Protein AF-X1UDB8-F1 (afdb_monomer_lite)

Sequence (175 aa):
MKKSLIKSLALLFVSILLISGCSRKPENHPRIYVSDKTKTDFLSSANSVEWKKRLIEDKKANLDNYLALCAEDPEWLVSRLQMNWKTRHNRVFLIGGKFSHSGGEAPVPTVRYSGSRDWATDYLSPELEEVEPYFDDPRGMYLEHKTTGEKEWVHPSETGHIIEGINRKGNGTGS

Structure (mmCIF, N/CA/C/O backbone):
data_AF-X1UDB8-F1
#
_entry.id   AF-X1UDB8-F1
#
loop_
_atom_site.group_PDB
_atom_site.id
_atom_site.type_symbol
_atom_site.label_atom_id
_atom_site.label_alt_id
_atom_site.label_comp_id
_atom_site.label_asym_id
_atom_site.label_entity_id
_atom_site.label_seq_id
_atom_site.pdbx_PDB_ins_code
_atom_site.Cartn_x
_atom_site.Cartn_y
_atom_site.Cartn_z
_atom_site.occupancy
_atom_site.B_iso_or_equiv
_atom_site.auth_seq_id
_atom_site.auth_comp_id
_atom_site.auth_asym_id
_atom_site.auth_atom_id
_atom_site.pdbx_PDB_model_num
ATOM 1 N N . MET A 1 1 ? -25.992 -18.076 -77.365 1.00 53.12 1 MET A N 1
ATOM 2 C CA . MET A 1 1 ? -25.369 -18.715 -76.177 1.00 53.12 1 MET A CA 1
ATOM 3 C C . MET A 1 1 ? -24.226 -17.897 -75.555 1.00 53.12 1 MET A C 1
ATOM 5 O O . MET A 1 1 ? -24.261 -17.689 -74.352 1.00 53.12 1 MET A O 1
ATOM 9 N N . LYS A 1 2 ? -23.272 -17.335 -76.322 1.00 53.53 2 LYS A N 1
ATOM 10 C CA . LYS A 1 2 ? -22.117 -16.577 -75.772 1.00 53.53 2 LYS A CA 1
ATOM 11 C C . LYS A 1 2 ? -22.471 -15.316 -74.948 1.00 53.53 2 LYS A C 1
ATOM 13 O O . LYS A 1 2 ? -21.862 -15.075 -73.916 1.00 53.53 2 LYS A O 1
ATOM 18 N N . LYS A 1 3 ? -23.500 -14.547 -75.337 1.00 50.66 3 LYS A N 1
ATOM 19 C CA . LYS A 1 3 ? -23.917 -13.314 -74.624 1.00 50.66 3 LYS A CA 1
ATOM 20 C C . LYS A 1 3 ? -24.567 -13.567 -73.251 1.00 50.66 3 LYS A C 1
ATOM 22 O O . LYS A 1 3 ? -24.489 -12.706 -72.386 1.00 50.66 3 LYS A O 1
ATOM 27 N N . SER A 1 4 ? -25.186 -14.734 -73.046 1.00 53.44 4 SER A N 1
ATOM 28 C CA . SER A 1 4 ? -25.797 -15.116 -71.759 1.00 53.44 4 SER A CA 1
ATOM 29 C C . SER A 1 4 ? -24.741 -15.561 -70.747 1.00 53.44 4 SER A C 1
ATOM 31 O O . SER A 1 4 ? -24.844 -15.253 -69.565 1.00 53.44 4 SER A O 1
ATOM 33 N N . LEU A 1 5 ? -23.686 -16.223 -71.231 1.00 56.34 5 LEU A N 1
ATOM 34 C CA . LEU A 1 5 ? -22.574 -16.700 -70.411 1.00 56.34 5 LEU A CA 1
ATOM 35 C C . LEU A 1 5 ? -21.713 -15.538 -69.884 1.00 56.34 5 LEU A C 1
ATOM 37 O O . LEU A 1 5 ? -21.336 -15.532 -68.720 1.00 56.34 5 LEU A O 1
ATOM 41 N N . ILE A 1 6 ? -21.484 -14.509 -70.710 1.00 60.03 6 ILE A N 1
ATOM 42 C CA . ILE A 1 6 ? -20.730 -13.302 -70.323 1.00 60.03 6 ILE A CA 1
ATOM 43 C C . ILE A 1 6 ? -21.502 -12.472 -69.285 1.00 60.03 6 ILE A C 1
ATOM 45 O O . ILE A 1 6 ? -20.906 -11.973 -68.336 1.00 60.03 6 ILE A O 1
ATOM 49 N N . LYS A 1 7 ? -22.834 -12.373 -69.411 1.00 56.09 7 LYS A N 1
ATOM 50 C CA . LYS A 1 7 ? -23.682 -11.707 -68.407 1.00 56.09 7 LYS A CA 1
ATOM 51 C C . LYS A 1 7 ? -23.695 -12.463 -67.075 1.00 56.09 7 LYS A C 1
ATOM 53 O O . LYS A 1 7 ? -23.624 -11.827 -66.031 1.00 56.09 7 LYS A O 1
ATOM 58 N N . SER A 1 8 ? -23.722 -13.797 -67.111 1.00 56.75 8 SER A N 1
ATOM 59 C CA . SER A 1 8 ? -23.661 -14.634 -65.905 1.00 56.75 8 SER A CA 1
ATOM 60 C C . SER A 1 8 ? -22.293 -14.573 -65.216 1.00 56.75 8 SER A C 1
ATOM 62 O O . SER A 1 8 ? -22.230 -14.573 -63.991 1.00 56.75 8 SER A O 1
ATOM 64 N N . LEU A 1 9 ? -21.203 -14.473 -65.987 1.00 57.19 9 LEU A N 1
ATOM 65 C CA . LEU A 1 9 ? -19.843 -14.343 -65.460 1.00 57.19 9 LEU A CA 1
ATOM 66 C C . LEU A 1 9 ? -19.589 -12.950 -64.862 1.00 57.19 9 LEU A C 1
ATOM 68 O O . LEU A 1 9 ? -18.973 -12.844 -63.806 1.00 57.19 9 LEU A O 1
ATOM 72 N N . ALA A 1 10 ? -20.124 -11.894 -65.484 1.00 59.44 10 ALA A N 1
ATOM 73 C CA . ALA A 1 10 ? -20.072 -10.537 -64.944 1.00 59.44 10 ALA A CA 1
ATOM 74 C C . ALA A 1 10 ? -20.884 -10.399 -63.642 1.00 59.44 10 ALA A C 1
ATOM 76 O O . ALA A 1 10 ? -20.426 -9.744 -62.709 1.00 59.44 10 ALA A O 1
ATOM 77 N N . LEU A 1 11 ? -22.043 -11.065 -63.535 1.00 57.22 11 LEU A N 1
ATOM 78 C CA . LEU A 1 11 ? -22.839 -11.086 -62.301 1.00 57.22 11 LEU A CA 1
ATOM 79 C C . LEU A 1 11 ? -22.112 -11.810 -61.153 1.00 57.22 11 LEU A C 1
ATOM 81 O O . LEU A 1 11 ? -22.154 -11.352 -60.013 1.00 57.22 11 LEU A O 1
ATOM 85 N N . LEU A 1 12 ? -21.402 -12.903 -61.457 1.00 56.59 12 LEU A N 1
ATOM 86 C CA . LEU A 1 12 ? -20.592 -13.633 -60.476 1.00 56.59 12 LEU A CA 1
ATOM 87 C C . LEU A 1 12 ? -19.377 -12.818 -60.007 1.00 56.59 12 LEU A C 1
ATOM 89 O O . LEU A 1 12 ? -19.064 -12.816 -58.820 1.00 56.59 12 LEU A O 1
ATOM 93 N N . PHE A 1 13 ? -18.728 -12.078 -60.910 1.00 56.31 13 PHE A N 1
ATOM 94 C CA . PHE A 1 13 ? -17.588 -11.222 -60.565 1.00 56.31 13 PHE A CA 1
ATOM 95 C C . PHE A 1 13 ? -17.999 -10.037 -59.674 1.00 56.31 13 PHE A C 1
ATOM 97 O O . PHE A 1 13 ? -17.302 -9.713 -58.716 1.00 56.31 13 PHE A O 1
ATOM 104 N N . VAL A 1 14 ? -19.171 -9.440 -59.926 1.00 57.69 14 VAL A N 1
ATOM 105 C CA . VAL A 1 14 ? -19.739 -8.375 -59.078 1.00 57.69 14 VAL A CA 1
ATOM 106 C C . VAL A 1 14 ? -20.175 -8.923 -57.712 1.00 57.69 14 VAL A C 1
ATOM 108 O O . VAL A 1 14 ? -19.974 -8.261 -56.696 1.00 57.69 14 VAL A O 1
ATOM 111 N N . SER A 1 15 ? -20.688 -10.158 -57.657 1.00 54.34 15 SER A N 1
ATOM 112 C CA . SER A 1 15 ? -21.053 -10.816 -56.395 1.00 54.34 15 SER A CA 1
ATOM 113 C C . SER A 1 15 ? -19.844 -11.182 -55.524 1.00 54.34 15 SER A C 1
ATOM 115 O O . SER A 1 15 ? -19.966 -11.172 -54.303 1.00 54.34 15 SER A O 1
ATOM 117 N N . ILE A 1 16 ? -18.683 -11.488 -56.114 1.00 54.97 16 ILE A N 1
ATOM 118 C CA . ILE A 1 16 ? -17.442 -11.783 -55.371 1.00 54.97 16 ILE A CA 1
ATOM 119 C C . ILE A 1 16 ? -16.792 -10.491 -54.840 1.00 54.97 16 ILE A C 1
ATOM 121 O O . ILE A 1 16 ? -16.221 -10.490 -53.751 1.00 54.97 16 ILE A O 1
ATOM 125 N N . LEU A 1 17 ? -16.943 -9.366 -55.547 1.00 49.94 17 LEU A N 1
ATOM 126 C CA . LEU A 1 17 ? -16.448 -8.053 -55.109 1.00 49.94 17 LEU A CA 1
ATOM 127 C C . LEU A 1 17 ? -17.261 -7.427 -53.958 1.00 49.94 17 LEU A C 1
ATOM 129 O O . LEU A 1 17 ? -16.724 -6.597 -53.228 1.00 49.94 17 LEU A O 1
ATOM 133 N N . LEU A 1 18 ? -18.514 -7.846 -53.747 1.00 45.84 18 LEU A N 1
ATOM 134 C CA . LEU A 1 18 ? -19.379 -7.335 -52.672 1.00 45.84 18 LEU A CA 1
ATOM 135 C C . LEU A 1 18 ? -19.183 -8.034 -51.312 1.00 45.84 18 LEU A C 1
ATOM 137 O O . LEU A 1 18 ? -19.570 -7.478 -50.288 1.00 45.84 18 LEU A O 1
ATOM 141 N N . ILE A 1 19 ? -18.552 -9.214 -51.267 1.00 50.59 19 ILE A N 1
ATOM 142 C CA . ILE A 1 19 ? -18.376 -9.991 -50.020 1.00 50.59 19 ILE A CA 1
ATOM 143 C C . ILE A 1 19 ? -17.079 -9.609 -49.274 1.00 50.59 19 ILE A C 1
ATOM 145 O O . ILE A 1 19 ? -16.930 -9.890 -48.087 1.00 50.59 19 ILE A O 1
ATOM 149 N N . SER A 1 20 ? -16.172 -8.858 -49.908 1.00 50.16 20 SER A N 1
ATOM 150 C CA . SER A 1 20 ? -14.959 -8.321 -49.260 1.00 50.16 20 SER A CA 1
ATOM 151 C C . SER A 1 20 ? -15.215 -7.062 -48.409 1.00 50.16 20 SER A C 1
ATOM 153 O O . SER A 1 20 ? -14.282 -6.455 -47.876 1.00 50.16 20 SER A O 1
ATOM 155 N N . GLY A 1 21 ? -16.481 -6.664 -48.250 1.00 49.38 21 GLY A N 1
ATOM 156 C CA . GLY A 1 21 ? -16.923 -5.547 -47.421 1.00 49.38 21 GLY A CA 1
ATOM 157 C C . GLY A 1 21 ? -16.830 -5.834 -45.921 1.00 49.38 21 GLY A C 1
ATOM 158 O O . GLY A 1 21 ? -17.821 -6.140 -45.274 1.00 49.38 21 GLY A O 1
ATOM 159 N N . CYS A 1 22 ? -15.630 -5.653 -45.370 1.00 46.41 22 CYS A N 1
ATOM 160 C CA . CYS A 1 22 ? -15.386 -5.223 -43.991 1.00 46.41 22 CYS A CA 1
ATOM 161 C C . CYS A 1 22 ? -15.945 -6.114 -42.861 1.00 46.41 22 CYS A C 1
ATOM 163 O O . CYS A 1 22 ? -16.710 -5.667 -42.010 1.00 46.41 22 CYS A O 1
ATOM 165 N N . SER A 1 23 ? -15.420 -7.334 -42.727 1.00 45.59 23 SER A N 1
ATOM 166 C CA . SER A 1 23 ? -15.259 -7.905 -41.382 1.00 45.59 23 SER A CA 1
ATOM 167 C C . SER A 1 23 ? -14.084 -7.205 -40.688 1.00 45.59 23 SER A C 1
ATOM 169 O O . SER A 1 23 ? -12.973 -7.732 -40.647 1.00 45.59 23 SER A O 1
ATOM 171 N N . ARG A 1 24 ? -14.293 -5.994 -40.150 1.00 54.09 24 ARG A N 1
ATOM 172 C CA . ARG A 1 24 ? -13.395 -5.463 -39.111 1.00 54.09 24 ARG A CA 1
ATOM 173 C C . ARG A 1 24 ? -13.638 -6.301 -37.863 1.00 54.09 24 ARG A C 1
ATOM 175 O O . ARG A 1 24 ? -14.514 -5.991 -37.062 1.00 54.09 24 ARG A O 1
ATOM 182 N N . LYS A 1 25 ? -12.873 -7.384 -37.706 1.00 55.94 25 LYS A N 1
ATOM 183 C CA . LYS A 1 25 ? -12.669 -7.958 -36.373 1.00 55.94 25 LYS A CA 1
ATOM 184 C C 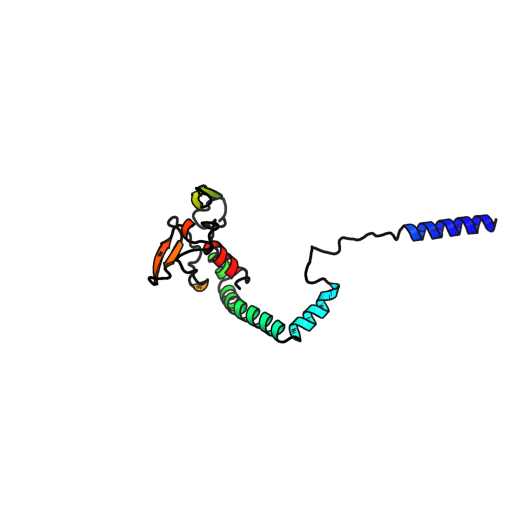. LYS A 1 25 ? -12.203 -6.800 -35.479 1.00 55.94 25 LYS A C 1
ATOM 186 O O . LYS A 1 25 ? -11.319 -6.066 -35.929 1.00 55.94 25 LYS A O 1
ATOM 191 N N . PRO A 1 26 ? -12.779 -6.578 -34.285 1.00 53.53 26 PRO A N 1
ATOM 192 C CA . PRO A 1 26 ? -12.195 -5.637 -33.343 1.00 53.53 26 PRO A CA 1
ATOM 193 C C . PRO A 1 26 ? -10.802 -6.171 -33.006 1.00 53.53 26 PRO A C 1
ATOM 195 O O . PRO A 1 26 ? -10.642 -7.161 -32.296 1.00 53.53 26 PRO A O 1
ATOM 198 N N . GLU A 1 27 ? -9.797 -5.589 -33.650 1.00 57.56 27 GLU A N 1
ATOM 199 C CA . GLU A 1 27 ? -8.397 -5.939 -33.483 1.00 57.56 27 GLU A CA 1
ATOM 200 C C . GLU A 1 27 ? -7.989 -5.379 -32.114 1.00 57.56 27 GLU A C 1
ATOM 202 O O . GLU A 1 27 ? -7.578 -4.230 -31.997 1.00 57.56 27 GLU A O 1
ATOM 207 N N . ASN A 1 28 ? -8.153 -6.213 -31.085 1.00 62.47 28 ASN A N 1
ATOM 208 C CA . ASN A 1 28 ? -7.617 -6.069 -29.733 1.00 62.47 28 ASN A CA 1
ATOM 209 C C . ASN A 1 28 ? -8.297 -5.085 -28.765 1.00 62.47 28 ASN A C 1
ATOM 211 O O . ASN A 1 28 ? -8.950 -4.112 -29.131 1.00 62.47 28 ASN A O 1
ATOM 215 N N . HIS A 1 29 ? -8.097 -5.391 -27.476 1.00 63.16 29 HIS A N 1
ATOM 216 C CA . HIS A 1 29 ? -8.389 -4.544 -26.317 1.00 63.16 29 HIS A CA 1
ATOM 217 C C . HIS A 1 29 ? -8.017 -3.077 -26.590 1.00 63.16 29 HIS A C 1
ATOM 219 O O . HIS A 1 29 ? -7.008 -2.840 -27.256 1.00 63.16 29 HIS A O 1
ATOM 225 N N . PRO A 1 30 ? -8.768 -2.090 -26.071 1.00 58.28 30 PRO A N 1
ATOM 226 C CA . PRO A 1 30 ? -8.469 -0.683 -26.307 1.00 58.28 30 PRO A CA 1
ATOM 227 C C . PRO A 1 30 ? -7.046 -0.352 -25.838 1.00 58.28 30 PRO A C 1
ATOM 229 O O . PRO A 1 30 ? -6.729 -0.434 -24.652 1.00 58.28 30 PRO A O 1
ATOM 232 N N . ARG A 1 31 ? -6.175 0.013 -26.784 1.00 70.62 31 ARG A N 1
ATOM 233 C CA . ARG A 1 31 ? -4.813 0.491 -26.525 1.00 70.62 31 ARG A CA 1
ATOM 234 C C . ARG A 1 31 ? -4.680 1.891 -27.107 1.00 70.62 31 ARG A C 1
ATOM 236 O O . ARG A 1 31 ? -4.771 2.065 -28.316 1.00 70.62 31 ARG A O 1
ATOM 243 N N . ILE A 1 32 ? -4.481 2.881 -26.240 1.00 75.25 32 ILE A N 1
ATOM 244 C CA . ILE A 1 32 ? -4.396 4.296 -26.639 1.00 75.25 32 ILE A CA 1
ATOM 245 C C . ILE A 1 32 ? -2.992 4.639 -27.162 1.00 75.25 32 ILE A C 1
ATOM 247 O O . ILE A 1 32 ? -2.856 5.449 -28.072 1.00 75.25 32 ILE A O 1
ATOM 251 N N . TYR A 1 33 ? -1.948 3.998 -26.622 1.00 78.38 33 TYR A N 1
ATOM 252 C CA . TYR A 1 33 ? -0.561 4.427 -26.843 1.00 78.38 33 TYR A CA 1
ATOM 253 C C . TYR A 1 33 ? 0.276 3.504 -27.744 1.00 78.38 33 TYR A C 1
ATOM 255 O O . TYR A 1 33 ? 1.126 3.994 -28.480 1.00 78.38 33 TYR A O 1
ATOM 263 N N . VAL A 1 34 ? 0.067 2.179 -27.712 1.00 80.75 34 VAL A N 1
ATOM 264 C CA . VAL A 1 34 ? 0.871 1.208 -28.487 1.00 80.75 34 VAL A CA 1
ATOM 265 C C . VAL A 1 34 ? -0.018 0.104 -29.058 1.00 80.75 34 VAL A C 1
ATOM 267 O O . VAL A 1 34 ? -0.809 -0.503 -28.340 1.00 80.75 34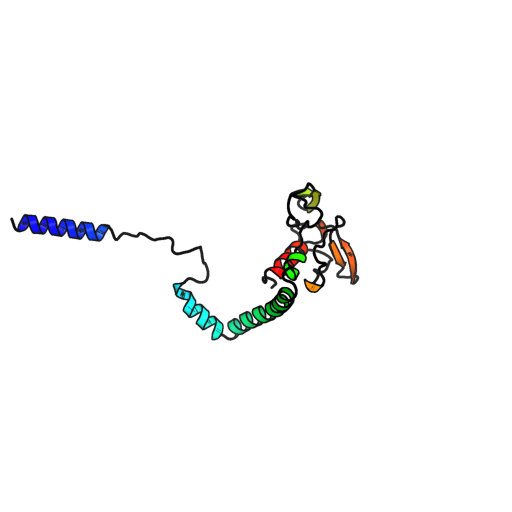 VAL A O 1
ATOM 270 N N . SER A 1 35 ? 0.145 -0.192 -30.347 1.00 82.06 35 SER A N 1
ATOM 271 C CA . SER A 1 35 ? -0.527 -1.292 -31.048 1.00 82.06 35 SER A CA 1
ATOM 272 C C . SER A 1 35 ? 0.470 -2.407 -31.367 1.00 82.06 35 SER A C 1
ATOM 274 O O . SER A 1 35 ? 1.679 -2.181 -31.338 1.00 82.06 35 SER A O 1
ATOM 276 N N . ASP A 1 36 ? -0.005 -3.600 -31.727 1.00 81.75 36 ASP A N 1
ATOM 277 C CA . ASP A 1 36 ? 0.896 -4.691 -32.137 1.00 81.75 36 ASP A CA 1
ATOM 278 C C . ASP A 1 36 ? 1.745 -4.304 -33.362 1.00 81.75 36 ASP A C 1
ATOM 280 O O . ASP A 1 36 ? 2.902 -4.703 -33.459 1.00 81.75 36 ASP A O 1
ATOM 284 N N . LYS A 1 37 ? 1.207 -3.441 -34.236 1.00 81.44 37 LYS A N 1
ATOM 285 C CA . LYS A 1 37 ? 1.890 -2.908 -35.425 1.00 81.44 37 LYS A CA 1
ATOM 286 C C . LYS A 1 37 ? 3.009 -1.922 -35.076 1.00 81.44 37 LYS A C 1
ATOM 288 O O . LYS A 1 37 ? 3.981 -1.841 -35.809 1.00 81.44 37 LYS A O 1
ATOM 293 N N . THR A 1 38 ? 2.884 -1.190 -33.966 1.00 84.38 38 THR A N 1
ATOM 294 C CA . THR A 1 38 ? 3.864 -0.175 -33.527 1.00 84.38 38 THR A CA 1
ATOM 295 C C . THR A 1 38 ? 4.781 -0.663 -32.402 1.00 84.38 38 THR A C 1
ATOM 297 O O . THR A 1 38 ? 5.658 0.073 -31.947 1.00 84.38 38 THR A O 1
ATOM 300 N N . LYS A 1 39 ? 4.610 -1.911 -31.943 1.00 84.88 39 LYS A N 1
ATOM 301 C CA . LYS A 1 39 ? 5.367 -2.501 -30.830 1.00 84.88 39 LYS A CA 1
ATOM 302 C C . LYS A 1 39 ? 6.871 -2.551 -31.104 1.00 84.88 39 LYS A C 1
ATOM 304 O O . LYS A 1 39 ? 7.654 -2.249 -30.208 1.00 84.88 39 LYS A O 1
ATOM 309 N N . THR A 1 40 ? 7.278 -2.937 -32.310 1.00 86.62 40 THR A N 1
ATOM 310 C CA . THR A 1 40 ? 8.696 -3.052 -32.692 1.00 86.62 40 THR A CA 1
ATOM 311 C C . THR A 1 40 ? 9.400 -1.703 -32.635 1.00 86.62 40 THR A C 1
ATOM 313 O O . THR A 1 40 ? 10.457 -1.582 -32.018 1.00 86.62 40 THR A O 1
ATOM 316 N N . ASP A 1 41 ? 8.770 -0.674 -33.196 1.00 86.69 41 ASP A N 1
ATOM 317 C CA . ASP A 1 41 ? 9.312 0.684 -33.236 1.00 86.69 41 ASP A CA 1
ATOM 318 C C . ASP A 1 41 ? 9.360 1.288 -31.831 1.00 86.69 41 ASP A C 1
ATOM 320 O O . ASP A 1 41 ? 10.342 1.929 -31.451 1.00 86.69 41 ASP A O 1
ATOM 324 N N . PHE A 1 42 ? 8.338 1.012 -31.014 1.00 87.81 42 PHE A N 1
ATOM 325 C CA . PHE A 1 42 ? 8.327 1.393 -29.607 1.00 87.81 42 PHE A CA 1
ATOM 326 C C . PHE A 1 42 ? 9.497 0.762 -28.842 1.00 87.81 42 PHE A C 1
ATOM 328 O O . PHE A 1 42 ? 10.238 1.496 -28.191 1.00 87.81 42 PHE A O 1
ATOM 335 N N . LEU A 1 43 ? 9.698 -0.558 -28.954 1.00 88.19 43 LEU A N 1
ATOM 336 C CA . LEU A 1 43 ? 10.798 -1.275 -28.295 1.00 88.19 43 LEU A CA 1
ATOM 337 C C . LEU A 1 43 ? 12.172 -0.788 -28.768 1.00 88.19 43 LEU A C 1
ATOM 339 O O . LEU A 1 43 ? 13.079 -0.637 -27.954 1.00 88.19 43 LEU A O 1
ATOM 343 N N . SER A 1 44 ? 12.319 -0.488 -30.060 1.00 88.75 44 SER A N 1
ATOM 344 C CA . SER A 1 44 ? 13.534 0.136 -30.589 1.00 88.75 44 SER A CA 1
ATOM 345 C C . SER A 1 44 ? 13.773 1.498 -29.932 1.00 88.75 44 SER A C 1
ATOM 347 O O . SER A 1 44 ? 14.847 1.746 -29.387 1.00 88.75 44 SER A O 1
ATOM 349 N N . SER A 1 45 ? 12.741 2.348 -29.879 1.00 88.38 45 SER A N 1
ATOM 350 C CA . SER A 1 45 ? 12.826 3.671 -29.249 1.00 88.38 45 SER A CA 1
ATOM 351 C C . SER A 1 45 ? 13.089 3.608 -27.742 1.00 88.38 45 SER A C 1
ATOM 353 O O . SER A 1 45 ? 13.746 4.488 -27.200 1.00 88.38 45 SER A O 1
ATOM 355 N N . ALA A 1 46 ? 12.582 2.580 -27.061 1.00 88.62 46 ALA A N 1
ATOM 356 C CA . ALA A 1 46 ? 12.772 2.378 -25.631 1.00 88.62 46 ALA A CA 1
ATOM 357 C C . ALA A 1 46 ? 14.243 2.114 -25.281 1.00 88.62 46 ALA A C 1
ATOM 359 O O . ALA A 1 46 ? 14.695 2.532 -24.221 1.00 88.62 46 ALA A O 1
ATOM 360 N N . ASN A 1 47 ? 14.985 1.469 -26.188 1.00 85.69 47 ASN A N 1
ATOM 361 C CA . ASN A 1 47 ? 16.400 1.150 -26.002 1.00 85.69 47 ASN A CA 1
ATOM 362 C C . ASN A 1 47 ? 17.348 2.206 -26.587 1.00 85.69 47 ASN A C 1
ATOM 364 O O . ASN A 1 47 ? 18.480 2.319 -26.125 1.00 85.69 47 ASN A O 1
ATOM 368 N N . SER A 1 48 ? 16.921 2.949 -27.613 1.00 88.88 48 SER A N 1
ATOM 369 C CA . SER A 1 48 ? 17.773 3.922 -28.312 1.00 88.88 48 SER A CA 1
ATOM 370 C C . SER A 1 48 ? 17.668 5.348 -27.775 1.00 88.88 48 SER A C 1
ATOM 372 O O . SER A 1 48 ? 18.598 6.132 -27.947 1.00 88.88 48 SER A O 1
ATOM 374 N N . VAL A 1 49 ? 16.552 5.706 -27.133 1.00 94.50 49 VAL A N 1
ATOM 375 C CA . VAL A 1 49 ? 16.344 7.047 -26.578 1.00 94.50 49 VAL A CA 1
ATOM 376 C C . VAL A 1 49 ? 16.747 7.064 -25.107 1.00 94.50 49 VAL A C 1
ATOM 378 O O . VAL A 1 49 ? 16.098 6.429 -24.278 1.00 94.50 49 VAL A O 1
ATOM 381 N N . GLU A 1 50 ? 17.769 7.855 -24.781 1.00 93.81 50 GLU A N 1
ATOM 382 C CA . GLU A 1 50 ? 18.417 7.868 -23.462 1.00 93.81 50 GLU A CA 1
ATOM 383 C C . GLU A 1 50 ? 17.438 8.041 -22.292 1.00 93.81 50 GLU A C 1
ATOM 385 O O . GLU A 1 50 ? 17.431 7.243 -21.360 1.00 93.81 50 GLU A O 1
ATOM 390 N N . TRP A 1 51 ? 16.534 9.027 -22.354 1.00 93.25 51 TRP A N 1
ATOM 391 C CA . TRP A 1 51 ? 15.581 9.260 -21.261 1.00 93.25 51 TRP A CA 1
ATOM 392 C C . TRP A 1 51 ? 14.588 8.102 -21.072 1.00 93.25 51 TRP A C 1
ATOM 394 O O . TRP A 1 51 ? 14.155 7.850 -19.950 1.00 93.25 51 TRP A O 1
ATOM 404 N N . LYS A 1 52 ? 14.228 7.384 -22.148 1.00 92.25 52 LYS A N 1
ATOM 405 C CA . LYS A 1 52 ? 13.331 6.218 -22.071 1.00 92.25 52 LYS A CA 1
ATOM 406 C C . LYS A 1 52 ? 14.051 5.030 -21.459 1.00 92.25 52 LYS A C 1
ATOM 408 O O . LYS A 1 52 ? 13.485 4.358 -20.602 1.00 92.25 52 LYS A O 1
ATOM 413 N N . LYS A 1 53 ? 15.290 4.799 -21.892 1.00 92.69 53 LYS A N 1
ATOM 414 C CA . LYS A 1 53 ? 16.147 3.747 -21.360 1.00 92.69 53 LYS A CA 1
ATOM 415 C C . LYS A 1 53 ? 16.367 3.950 -19.864 1.00 92.69 53 LYS A C 1
ATOM 417 O O . LYS A 1 53 ? 16.048 3.051 -19.095 1.00 92.69 53 LYS A O 1
ATOM 422 N N . ARG A 1 54 ? 16.760 5.164 -19.462 1.00 92.88 54 ARG A N 1
ATOM 423 C CA . ARG A 1 54 ? 16.915 5.539 -18.054 1.00 92.88 54 ARG A CA 1
ATOM 424 C C . ARG A 1 54 ? 15.636 5.318 -17.249 1.00 92.8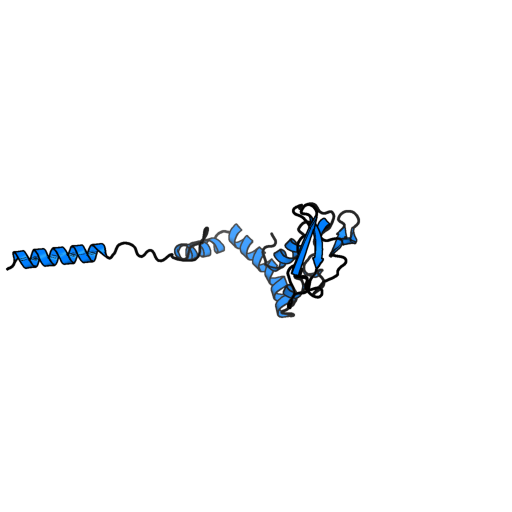8 54 ARG A C 1
ATOM 426 O O . ARG A 1 54 ? 15.681 4.667 -16.220 1.00 92.88 54 ARG A O 1
ATOM 433 N N . LEU A 1 55 ? 14.482 5.778 -17.744 1.00 91.12 55 LEU A N 1
ATOM 434 C CA . LEU A 1 55 ? 13.198 5.557 -17.069 1.00 91.12 55 LEU A CA 1
ATOM 435 C C . LEU A 1 55 ? 12.902 4.062 -16.850 1.00 91.12 55 LEU A C 1
ATOM 437 O O . LEU A 1 55 ? 12.399 3.678 -15.796 1.00 91.12 55 LEU A O 1
ATOM 441 N N . ILE A 1 56 ? 13.183 3.216 -17.845 1.00 90.62 56 ILE A N 1
ATOM 442 C CA . ILE A 1 56 ? 12.980 1.765 -17.747 1.00 90.62 56 ILE A CA 1
ATOM 443 C C . ILE A 1 56 ? 13.969 1.141 -16.760 1.00 90.62 56 ILE A C 1
ATOM 445 O O . ILE A 1 56 ? 13.572 0.279 -15.980 1.00 90.62 56 ILE A O 1
ATOM 449 N N . GLU A 1 57 ? 15.234 1.551 -16.796 1.00 91.75 57 GLU A N 1
ATOM 450 C CA . GLU A 1 57 ? 16.279 1.077 -15.885 1.00 91.75 57 GLU A CA 1
ATOM 451 C C . GLU A 1 57 ? 15.969 1.459 -14.436 1.00 91.75 57 GLU A C 1
ATOM 453 O O . GLU A 1 57 ? 15.965 0.577 -13.582 1.00 91.75 57 GLU A O 1
ATOM 458 N N . ASP A 1 58 ? 15.580 2.708 -14.177 1.00 90.62 58 ASP A N 1
ATOM 459 C CA . ASP A 1 58 ? 15.172 3.179 -12.849 1.00 90.62 58 ASP A CA 1
ATOM 460 C C . ASP A 1 58 ? 13.969 2.370 -12.324 1.00 90.62 58 ASP A C 1
ATOM 462 O O . ASP A 1 58 ? 13.940 1.942 -11.169 1.00 90.62 58 ASP A O 1
ATOM 466 N N . LYS A 1 59 ? 12.974 2.087 -13.181 1.00 89.19 59 LYS A N 1
ATOM 467 C CA . LYS A 1 59 ? 11.813 1.264 -12.797 1.00 89.19 59 LYS A CA 1
ATOM 468 C C . LYS A 1 59 ? 12.183 -0.193 -12.518 1.00 89.19 59 LYS A C 1
ATOM 470 O O . LYS A 1 59 ? 11.599 -0.780 -11.611 1.00 89.19 59 LYS A O 1
ATOM 475 N N . LYS A 1 60 ? 13.126 -0.770 -13.267 1.00 90.25 60 LYS A N 1
ATOM 476 C CA . LYS A 1 60 ? 13.636 -2.125 -13.006 1.00 90.25 60 LYS A CA 1
ATOM 477 C C . LYS A 1 60 ? 14.409 -2.178 -11.695 1.00 90.25 60 LYS A C 1
ATOM 479 O O . LYS A 1 60 ? 14.069 -2.998 -10.858 1.00 90.25 60 LYS A O 1
ATOM 484 N N . ALA A 1 61 ? 15.343 -1.254 -11.480 1.00 89.06 61 ALA A N 1
ATOM 485 C CA . ALA A 1 61 ? 16.140 -1.196 -10.258 1.00 89.06 61 ALA A CA 1
ATOM 486 C C . ALA A 1 61 ? 15.260 -1.065 -9.003 1.00 89.06 61 ALA A C 1
ATOM 488 O O . ALA A 1 61 ? 15.482 -1.754 -8.011 1.00 89.06 61 ALA A O 1
ATOM 489 N N . ASN A 1 62 ? 14.207 -0.244 -9.068 1.00 85.38 62 ASN A N 1
ATOM 490 C CA . ASN A 1 62 ? 13.241 -0.130 -7.974 1.00 85.38 62 ASN A CA 1
ATOM 491 C C . ASN A 1 62 ? 12.472 -1.438 -7.726 1.00 85.38 62 ASN A C 1
ATOM 493 O O . ASN A 1 62 ? 12.163 -1.760 -6.583 1.00 85.38 62 ASN A O 1
ATOM 497 N N . LEU A 1 63 ? 12.146 -2.184 -8.785 1.00 87.62 63 LEU A N 1
ATOM 498 C CA . LEU A 1 63 ? 11.435 -3.456 -8.678 1.00 87.62 63 LEU A CA 1
ATOM 499 C C . LEU A 1 63 ? 12.345 -4.588 -8.179 1.00 87.62 63 LEU A C 1
ATOM 501 O O . LEU A 1 63 ? 11.878 -5.440 -7.427 1.00 87.62 63 LEU A O 1
ATOM 505 N N . ASP A 1 64 ? 13.622 -4.589 -8.561 1.00 90.00 64 ASP A N 1
ATOM 506 C CA . ASP A 1 64 ? 14.585 -5.647 -8.234 1.00 90.00 64 ASP A CA 1
ATOM 507 C C . ASP A 1 64 ? 14.732 -5.848 -6.718 1.00 90.00 64 ASP A C 1
ATOM 509 O O . ASP A 1 64 ? 14.788 -6.988 -6.255 1.00 90.00 64 ASP A O 1
ATOM 513 N N . ASN A 1 65 ? 14.684 -4.763 -5.936 1.00 86.69 65 ASN A N 1
ATOM 514 C CA . ASN A 1 65 ? 14.685 -4.829 -4.470 1.00 86.69 65 ASN A CA 1
ATOM 515 C C . ASN A 1 65 ? 13.512 -5.671 -3.939 1.00 86.69 65 ASN A C 1
ATOM 517 O O . ASN A 1 65 ? 13.698 -6.575 -3.126 1.00 86.69 65 ASN A O 1
ATOM 521 N N . TYR A 1 66 ? 12.301 -5.417 -4.441 1.00 89.12 66 TYR A N 1
ATOM 522 C CA . TYR A 1 66 ? 11.105 -6.152 -4.026 1.00 89.12 66 TYR A CA 1
ATOM 523 C C . TYR A 1 66 ? 11.074 -7.579 -4.574 1.00 89.12 66 TYR A C 1
ATOM 525 O O . TYR A 1 66 ? 10.565 -8.473 -3.901 1.00 89.12 66 TYR A O 1
ATOM 533 N N . LEU A 1 67 ? 11.632 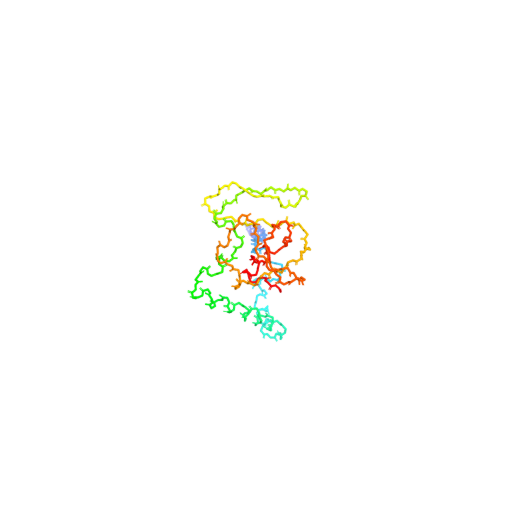-7.819 -5.765 1.00 91.81 67 LEU A N 1
ATOM 534 C CA . LEU A 1 67 ? 11.747 -9.166 -6.328 1.00 91.81 67 LEU A CA 1
ATOM 535 C C . LEU A 1 67 ? 12.675 -10.050 -5.497 1.00 91.81 67 LEU A C 1
ATOM 537 O O . LEU A 1 67 ? 12.354 -11.218 -5.303 1.00 91.81 67 LEU A O 1
ATOM 541 N N . ALA A 1 68 ? 13.782 -9.506 -4.985 1.00 93.31 68 ALA A N 1
ATOM 542 C CA . ALA A 1 68 ? 14.670 -10.236 -4.084 1.00 93.31 68 ALA A CA 1
ATOM 543 C C . ALA A 1 68 ? 13.943 -10.639 -2.790 1.00 93.31 68 ALA A C 1
ATOM 545 O O . ALA A 1 68 ? 13.956 -11.809 -2.418 1.00 93.31 68 ALA A O 1
ATOM 546 N N . LEU A 1 69 ? 13.214 -9.703 -2.174 1.00 92.94 69 LEU A N 1
ATOM 547 C CA . LEU A 1 69 ? 12.414 -9.969 -0.973 1.00 92.94 69 LEU A CA 1
ATOM 548 C C . LEU A 1 69 ? 11.315 -11.012 -1.230 1.00 92.94 69 LEU A C 1
ATOM 550 O O . LEU A 1 69 ? 11.123 -11.918 -0.426 1.00 92.94 69 LEU A O 1
ATOM 554 N N . CYS A 1 70 ? 10.636 -10.933 -2.378 1.00 93.75 70 CYS A N 1
ATOM 555 C CA . CYS A 1 70 ? 9.609 -11.907 -2.761 1.00 93.75 70 CYS A CA 1
ATOM 556 C C . CYS A 1 70 ? 10.182 -13.281 -3.145 1.00 93.75 7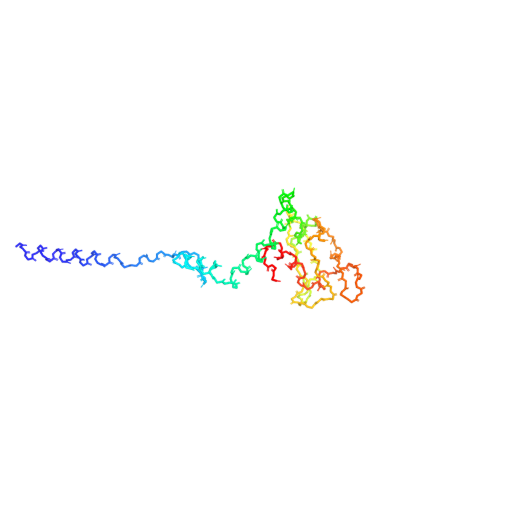0 CYS A C 1
ATOM 558 O O . CYS A 1 70 ? 9.466 -14.280 -3.101 1.00 93.75 70 CYS A O 1
ATOM 560 N N . ALA A 1 71 ? 11.448 -13.347 -3.567 1.00 95.19 71 ALA A N 1
ATOM 561 C CA . ALA A 1 71 ? 12.125 -14.610 -3.843 1.00 95.19 71 ALA A CA 1
ATOM 562 C C . ALA A 1 71 ? 12.456 -15.366 -2.548 1.00 95.19 71 ALA A C 1
ATOM 564 O O . ALA A 1 71 ? 12.422 -16.596 -2.540 1.00 95.19 71 ALA A O 1
ATOM 565 N N . GLU A 1 72 ? 12.752 -14.640 -1.468 1.00 95.69 72 GLU A N 1
ATOM 566 C CA . GLU A 1 72 ? 12.951 -15.205 -0.130 1.00 95.69 72 GLU A CA 1
ATOM 567 C C . GLU A 1 72 ? 11.617 -15.556 0.546 1.00 95.69 72 GLU A C 1
ATOM 569 O O . GLU A 1 72 ? 11.478 -16.641 1.110 1.00 95.69 72 GLU A O 1
ATOM 574 N N . ASP A 1 73 ? 10.626 -14.667 0.444 1.00 96.00 73 ASP A N 1
ATOM 575 C CA . ASP A 1 73 ? 9.278 -14.845 0.982 1.00 96.00 73 ASP A CA 1
ATOM 576 C C . ASP A 1 73 ? 8.216 -14.467 -0.071 1.00 96.00 73 ASP A C 1
ATOM 578 O O . ASP A 1 73 ? 7.928 -13.284 -0.271 1.00 96.00 73 ASP A O 1
ATOM 582 N N . PRO A 1 74 ? 7.571 -15.453 -0.727 1.00 95.62 74 PRO A N 1
ATOM 583 C CA . PRO A 1 74 ? 6.543 -15.197 -1.737 1.00 95.62 74 PRO A CA 1
ATOM 584 C C . PRO A 1 74 ? 5.341 -14.377 -1.242 1.00 95.62 74 PRO A C 1
ATOM 586 O O . PRO A 1 74 ? 4.634 -13.779 -2.056 1.00 95.62 74 PRO A O 1
ATOM 589 N N . GLU A 1 75 ? 5.088 -14.337 0.069 1.00 94.75 75 GLU A N 1
ATOM 590 C CA . GLU A 1 75 ? 3.993 -13.574 0.674 1.00 94.75 75 GLU A CA 1
ATOM 591 C C . GLU A 1 75 ? 4.423 -12.171 1.126 1.00 94.75 75 GLU A C 1
ATOM 593 O O . GLU A 1 75 ? 3.580 -11.385 1.574 1.00 94.75 75 GLU A O 1
ATOM 598 N N . TRP A 1 76 ? 5.701 -11.807 0.973 1.00 95.06 76 TRP A N 1
ATOM 599 C CA . TRP A 1 76 ? 6.265 -10.572 1.519 1.00 95.06 76 TRP A CA 1
ATOM 600 C C . TRP A 1 76 ? 5.478 -9.329 1.101 1.00 95.06 76 TRP A C 1
ATOM 602 O O . TRP A 1 76 ? 5.144 -8.484 1.934 1.00 95.06 76 TRP A O 1
ATOM 612 N N . LEU A 1 77 ? 5.131 -9.236 -0.185 1.00 93.56 77 LEU A N 1
ATOM 613 C CA . LEU A 1 77 ? 4.390 -8.105 -0.737 1.00 93.56 77 LEU A CA 1
ATOM 614 C C . LEU A 1 77 ? 2.899 -8.159 -0.388 1.00 93.56 77 LEU A C 1
ATOM 616 O O . LEU A 1 77 ? 2.300 -7.143 -0.038 1.00 93.56 77 LEU A O 1
ATOM 620 N N . VAL A 1 78 ? 2.301 -9.351 -0.478 1.00 93.56 78 VAL A N 1
ATOM 621 C CA . VAL A 1 78 ? 0.864 -9.556 -0.243 1.00 93.56 78 VAL A CA 1
ATOM 622 C C . VAL A 1 78 ? 0.517 -9.267 1.209 1.00 93.56 78 VAL A C 1
ATOM 624 O O . VAL A 1 78 ? -0.462 -8.573 1.465 1.00 93.56 78 VAL A O 1
ATOM 627 N N . SER A 1 79 ? 1.340 -9.728 2.148 1.00 94.75 79 SER A N 1
ATOM 628 C CA . SER A 1 79 ? 1.135 -9.526 3.581 1.00 94.75 79 SER A CA 1
ATOM 629 C C . SER A 1 79 ? 1.110 -8.047 3.982 1.00 94.75 79 SER A C 1
ATOM 631 O O . SER A 1 79 ? 0.473 -7.691 4.966 1.00 94.75 79 SER A O 1
ATOM 633 N N . ARG A 1 80 ? 1.724 -7.154 3.201 1.00 94.56 80 ARG A N 1
ATOM 634 C CA . ARG A 1 80 ? 1.786 -5.707 3.480 1.00 94.56 80 ARG A CA 1
ATOM 635 C C . ARG A 1 80 ? 0.645 -4.901 2.864 1.00 94.56 80 ARG A C 1
ATOM 637 O O . ARG A 1 80 ? 0.556 -3.686 3.071 1.00 94.56 80 ARG A O 1
ATOM 644 N N . LEU A 1 81 ? -0.255 -5.552 2.126 1.00 94.19 81 LEU A N 1
ATOM 645 C CA . LEU A 1 81 ? -1.460 -4.892 1.638 1.00 94.19 81 LEU A CA 1
ATOM 646 C C . LEU A 1 81 ? -2.345 -4.460 2.813 1.00 94.19 81 LEU A C 1
ATOM 648 O O . LEU A 1 81 ? -2.543 -5.175 3.794 1.00 94.19 81 LEU A O 1
ATOM 652 N N . GLN A 1 82 ? -2.924 -3.275 2.683 1.00 93.19 82 GLN A N 1
ATOM 653 C CA . GLN A 1 82 ? -3.862 -2.693 3.629 1.00 93.19 82 GLN A CA 1
ATOM 654 C C . GLN A 1 82 ? -5.244 -3.323 3.432 1.00 93.19 82 GLN A C 1
ATOM 656 O O . GLN A 1 82 ? -6.103 -2.810 2.704 1.00 93.19 82 GLN A O 1
ATOM 661 N N . MET A 1 83 ? -5.427 -4.474 4.075 1.00 94.06 83 MET A N 1
ATOM 662 C CA . MET A 1 83 ? -6.633 -5.298 4.042 1.00 94.06 83 MET A CA 1
ATOM 663 C C . MET A 1 83 ? -7.202 -5.479 5.453 1.00 94.06 83 MET A C 1
ATOM 665 O O . MET A 1 83 ? -6.496 -5.402 6.454 1.00 94.06 83 MET A O 1
ATOM 669 N N . ASN A 1 84 ? -8.485 -5.790 5.550 1.00 93.62 84 ASN A N 1
ATOM 670 C CA . ASN A 1 84 ? -9.127 -6.301 6.756 1.00 93.62 84 ASN A CA 1
ATOM 671 C C . ASN A 1 84 ? -8.762 -7.787 6.940 1.00 93.62 84 ASN A C 1
ATOM 673 O O . ASN A 1 84 ? -9.597 -8.668 6.723 1.00 93.62 84 ASN A O 1
ATOM 677 N N . TRP A 1 85 ? -7.493 -8.071 7.251 1.00 94.88 85 TRP A N 1
ATOM 678 C CA . TRP A 1 85 ? -6.946 -9.427 7.376 1.00 94.88 85 TRP A CA 1
ATOM 679 C C . TRP A 1 85 ? -7.638 -10.272 8.449 1.00 94.88 85 TRP A C 1
ATOM 681 O O . TRP A 1 85 ? -8.039 -11.404 8.185 1.00 94.88 85 TRP A O 1
ATOM 691 N N . LYS A 1 86 ? -7.789 -9.716 9.652 1.00 92.50 86 LYS A N 1
ATOM 692 C CA . LYS A 1 86 ? -8.365 -10.365 10.836 1.00 92.50 86 LYS A CA 1
ATOM 693 C C . LYS A 1 86 ? -9.853 -10.045 10.962 1.00 92.50 86 LYS A C 1
ATOM 695 O O . LYS A 1 86 ? -10.670 -10.940 11.167 1.00 92.50 86 LYS A O 1
ATOM 700 N N . THR A 1 87 ? -10.202 -8.773 10.799 1.00 91.44 87 THR A N 1
ATOM 701 C CA . THR A 1 87 ? -11.552 -8.227 10.973 1.00 91.44 87 THR A CA 1
ATOM 702 C C . THR A 1 87 ? -12.507 -8.645 9.857 1.00 91.44 87 THR A C 1
ATOM 704 O O . THR A 1 87 ? -13.698 -8.810 10.104 1.00 91.44 87 THR A O 1
ATOM 707 N N . ARG A 1 88 ? -12.002 -8.844 8.628 1.00 93.62 88 ARG A N 1
ATOM 708 C CA . ARG A 1 88 ? -12.775 -9.266 7.441 1.00 93.62 88 ARG A CA 1
ATOM 709 C C . ARG A 1 88 ? -14.039 -8.430 7.199 1.00 93.62 88 ARG A C 1
ATOM 711 O O . ARG A 1 88 ? -15.040 -8.936 6.695 1.00 93.62 88 ARG A O 1
ATOM 718 N N . HIS A 1 89 ? -14.008 -7.142 7.536 1.00 93.81 89 HIS A N 1
ATOM 719 C CA . HIS A 1 89 ? -15.159 -6.258 7.376 1.00 93.81 89 HIS A CA 1
ATOM 720 C C . HIS A 1 89 ? -15.592 -6.140 5.909 1.00 93.81 89 HIS A C 1
ATOM 722 O O . HIS A 1 89 ? -14.788 -5.843 5.031 1.00 93.81 89 HIS A O 1
ATOM 728 N N . ASN A 1 90 ? -16.879 -6.321 5.624 1.00 94.12 90 ASN A N 1
ATOM 729 C CA . ASN A 1 90 ? -17.430 -6.221 4.265 1.00 94.12 90 ASN A CA 1
ATOM 730 C C . ASN A 1 90 ? -18.371 -5.029 4.066 1.00 94.12 90 ASN A C 1
ATOM 732 O O . ASN A 1 90 ? -18.854 -4.807 2.957 1.00 94.12 90 ASN A O 1
ATOM 736 N N . ARG A 1 91 ? -18.649 -4.267 5.127 1.00 93.69 91 ARG A N 1
ATOM 737 C CA . ARG A 1 91 ? -19.493 -3.071 5.083 1.00 93.69 91 ARG A CA 1
ATOM 738 C C . ARG A 1 91 ? -18.726 -1.874 5.613 1.00 93.69 91 ARG A C 1
ATOM 740 O O . ARG A 1 91 ? -18.049 -1.968 6.636 1.00 93.69 91 ARG A O 1
ATOM 747 N N . VAL A 1 92 ? -18.874 -0.748 4.926 1.00 91.12 92 VAL A N 1
ATOM 748 C CA . VAL A 1 92 ? -18.228 0.525 5.251 1.00 91.12 92 VAL A CA 1
ATOM 749 C C . VAL A 1 92 ? -19.309 1.576 5.451 1.00 91.12 92 VAL A C 1
ATOM 751 O O . VAL A 1 92 ? -20.226 1.683 4.638 1.00 91.12 92 VAL A O 1
ATOM 754 N N . PHE A 1 93 ? -19.191 2.354 6.523 1.00 92.00 93 PHE A N 1
ATOM 755 C CA . PHE A 1 93 ? -20.134 3.404 6.885 1.00 92.00 93 PHE A CA 1
ATOM 756 C C . PHE A 1 93 ? -19.437 4.762 6.844 1.00 92.00 93 PHE A C 1
ATOM 758 O O . PHE A 1 93 ? -18.344 4.930 7.394 1.00 92.00 93 PHE A O 1
ATOM 765 N N . LEU A 1 94 ? -20.079 5.734 6.194 1.00 91.19 94 LEU A N 1
ATOM 766 C CA . LEU A 1 94 ? -19.550 7.083 6.007 1.00 91.19 94 LEU A CA 1
ATOM 767 C C . LEU A 1 94 ? -20.454 8.115 6.686 1.00 91.19 94 LEU A C 1
ATOM 769 O O . LEU A 1 94 ? -21.677 8.013 6.609 1.00 91.19 94 LEU A O 1
ATOM 773 N N . ILE A 1 95 ? -19.855 9.145 7.282 1.00 89.00 95 ILE A N 1
ATOM 774 C CA . ILE A 1 95 ? -20.547 10.333 7.797 1.00 89.00 95 ILE A CA 1
ATOM 775 C C . ILE A 1 95 ? -19.987 11.544 7.053 1.00 89.00 95 ILE A C 1
ATOM 777 O O . ILE A 1 95 ? -18.786 11.798 7.085 1.00 89.00 95 ILE A O 1
ATOM 781 N N . GLY A 1 96 ? -20.840 12.272 6.326 1.00 86.00 96 GLY A N 1
ATOM 782 C CA . GLY A 1 96 ? -20.409 13.447 5.553 1.00 86.00 96 GLY A CA 1
ATOM 783 C C . GLY A 1 96 ? -19.334 13.147 4.497 1.00 86.00 96 GLY A C 1
ATOM 784 O O . GLY A 1 96 ? -18.497 13.996 4.217 1.00 86.00 96 GLY A O 1
ATOM 785 N N . GLY A 1 97 ? -19.310 11.924 3.952 1.00 83.00 97 GLY A N 1
ATOM 786 C CA . GLY A 1 97 ? -18.300 11.474 2.982 1.00 83.00 97 GLY A CA 1
ATOM 787 C C . GLY A 1 97 ? -16.960 11.038 3.586 1.00 83.00 97 GLY A C 1
ATOM 788 O O . GLY A 1 97 ? -16.085 10.606 2.839 1.00 83.00 97 GLY A O 1
ATOM 789 N N . LYS A 1 98 ? -16.809 11.105 4.914 1.00 84.75 98 LYS A N 1
ATOM 790 C CA . LYS A 1 98 ? -15.644 10.604 5.651 1.00 84.75 98 LYS A CA 1
ATOM 791 C C . LYS A 1 98 ? -15.943 9.237 6.256 1.00 84.75 98 LYS A C 1
ATOM 793 O O . LYS A 1 98 ? -17.068 8.970 6.676 1.00 84.75 98 LYS A O 1
ATOM 798 N N . PHE A 1 99 ? -14.934 8.379 6.306 1.00 88.12 99 PHE A N 1
ATOM 799 C CA . PHE A 1 99 ? -14.980 7.088 6.974 1.00 88.12 99 PHE A CA 1
ATOM 800 C C . PHE A 1 99 ? -15.371 7.268 8.440 1.00 88.12 99 PHE A C 1
ATOM 802 O O . PHE A 1 99 ? -14.756 8.053 9.156 1.00 88.12 99 PHE A O 1
ATOM 809 N N . SER A 1 100 ? -16.396 6.539 8.878 1.00 89.62 100 SER A N 1
ATOM 810 C CA . SER A 1 100 ? -16.802 6.491 10.282 1.00 89.62 100 SER A CA 1
ATOM 811 C C . SER A 1 100 ? -16.372 5.180 10.918 1.00 89.62 100 SER A C 1
ATOM 813 O O . SER A 1 100 ? -15.672 5.192 11.919 1.00 89.62 100 SER A O 1
ATOM 815 N N . HIS A 1 101 ? -16.802 4.057 10.349 1.00 90.94 101 HIS A N 1
ATOM 816 C CA . HIS A 1 101 ? -16.448 2.727 10.827 1.00 90.94 101 HIS A CA 1
ATOM 817 C C . HIS A 1 101 ? -16.712 1.686 9.737 1.00 90.94 101 HIS A C 1
ATOM 819 O O . HIS A 1 101 ? -17.335 1.958 8.705 1.00 90.94 101 HIS A O 1
ATOM 825 N N . SER A 1 102 ? -16.244 0.466 9.975 1.00 90.94 102 SER A N 1
ATOM 826 C CA . SER A 1 102 ? -16.540 -0.701 9.148 1.00 90.94 102 SER A CA 1
ATOM 827 C C . SER A 1 102 ? -16.982 -1.866 10.028 1.00 90.94 102 SER A C 1
ATOM 829 O O . SER A 1 102 ? -16.778 -1.845 11.240 1.00 90.94 102 SER A O 1
ATOM 831 N N . GLY A 1 103 ? -17.658 -2.844 9.433 1.00 91.81 103 GLY A N 1
ATOM 832 C CA . GLY A 1 103 ? -18.160 -4.000 10.164 1.00 91.81 103 GLY A CA 1
ATOM 833 C C . GLY A 1 103 ? -18.684 -5.103 9.253 1.00 91.81 103 GLY A C 1
ATOM 834 O O . GLY A 1 103 ? -18.522 -5.066 8.030 1.00 91.81 103 GLY A O 1
ATOM 835 N N . GLY A 1 104 ? -19.370 -6.071 9.864 1.00 92.44 104 GLY A N 1
ATOM 836 C CA . GLY A 1 104 ? -19.709 -7.336 9.207 1.00 92.44 104 GLY A CA 1
ATOM 837 C C . GLY A 1 104 ? -18.494 -8.254 9.092 1.00 92.44 104 GLY A C 1
ATOM 838 O O . GLY A 1 104 ? -17.414 -7.909 9.549 1.00 92.44 104 GLY A O 1
ATOM 839 N N . GLU A 1 105 ? -18.681 -9.423 8.495 1.00 95.06 105 GLU A N 1
ATOM 840 C CA . GLU A 1 105 ? -17.635 -10.438 8.393 1.00 95.06 105 GLU A CA 1
ATOM 841 C C . GLU A 1 105 ? -17.763 -11.155 7.049 1.00 95.06 105 GLU A C 1
ATOM 843 O O . GLU A 1 105 ? -18.835 -11.644 6.684 1.00 95.06 105 GLU A O 1
ATOM 848 N N . ALA A 1 106 ? -16.677 -11.165 6.284 1.00 94.75 106 ALA A N 1
ATOM 849 C CA . ALA A 1 106 ? -16.570 -11.843 5.004 1.00 94.75 106 ALA A CA 1
ATOM 850 C C . ALA A 1 106 ? -15.832 -13.186 5.162 1.00 94.75 106 ALA A C 1
ATOM 852 O O . ALA A 1 106 ? -15.055 -13.369 6.103 1.00 94.75 106 ALA A O 1
ATOM 853 N N . PRO A 1 107 ? -16.002 -14.130 4.219 1.00 95.56 107 PRO A N 1
ATOM 854 C CA . PRO A 1 107 ? -15.270 -15.395 4.257 1.00 95.56 107 PRO A CA 1
ATOM 855 C C . PRO A 1 107 ? -13.758 -15.223 4.036 1.00 95.56 107 PRO A C 1
ATOM 857 O O . PRO A 1 107 ? -12.988 -16.073 4.467 1.00 95.56 107 PRO A O 1
ATOM 860 N N . VAL A 1 108 ? -13.330 -14.128 3.397 1.00 94.56 108 VAL A N 1
ATOM 861 C CA . VAL A 1 108 ? -11.929 -13.831 3.059 1.00 94.56 108 VAL A CA 1
ATOM 862 C C . VAL A 1 108 ? -11.572 -12.382 3.414 1.00 94.56 108 VAL A C 1
ATOM 864 O O . VAL A 1 108 ? -12.482 -11.555 3.515 1.00 94.56 108 VAL A O 1
ATOM 867 N N . PRO A 1 109 ? -10.281 -12.041 3.585 1.00 94.62 109 PRO A N 1
ATOM 868 C CA . PRO A 1 109 ? -9.844 -10.658 3.756 1.00 94.62 109 PRO A CA 1
ATOM 869 C C . PRO A 1 109 ? -10.368 -9.734 2.654 1.00 94.62 109 PRO A C 1
ATOM 871 O O . PRO A 1 109 ? -10.400 -10.090 1.476 1.00 94.62 109 PRO A O 1
ATOM 874 N N . THR A 1 110 ? -10.758 -8.524 3.041 1.00 93.44 110 THR A N 1
ATOM 875 C CA . THR A 1 110 ? -11.287 -7.493 2.137 1.00 93.44 110 THR A CA 1
ATOM 876 C C . THR A 1 110 ? -10.372 -6.272 2.126 1.00 93.44 110 THR A C 1
ATOM 878 O O . THR A 1 110 ? -9.616 -6.052 3.067 1.00 93.44 110 THR A O 1
ATOM 881 N N . VAL A 1 111 ? -10.425 -5.456 1.074 1.00 90.44 111 VAL A N 1
ATOM 882 C CA . VAL A 1 111 ? -9.627 -4.220 0.996 1.00 90.44 111 VAL A CA 1
ATOM 883 C C . VAL A 1 111 ? -10.134 -3.197 2.016 1.00 90.44 111 VAL A C 1
ATOM 885 O O . VAL A 1 111 ? -11.346 -3.036 2.186 1.00 90.44 111 VAL A O 1
ATOM 888 N N . ARG A 1 112 ? -9.219 -2.473 2.676 1.00 89.69 112 ARG A N 1
ATOM 889 C CA . ARG A 1 112 ? -9.594 -1.353 3.548 1.00 89.69 112 ARG A CA 1
ATOM 890 C C . ARG A 1 112 ? -10.071 -0.146 2.757 1.00 89.69 112 ARG A C 1
ATOM 892 O O . ARG A 1 112 ? -9.477 0.230 1.751 1.00 89.69 112 ARG A O 1
ATOM 899 N N . TYR A 1 113 ? -11.110 0.502 3.269 1.00 85.62 113 TYR A N 1
ATOM 900 C CA . TYR A 1 113 ? -11.569 1.781 2.745 1.00 85.62 113 TYR A CA 1
ATOM 901 C C . TYR A 1 113 ? -10.691 2.921 3.266 1.00 85.62 113 TYR A C 1
ATOM 903 O O . TYR A 1 113 ? -10.348 2.959 4.448 1.00 85.62 113 TYR A O 1
ATOM 911 N N . SER A 1 114 ? -10.338 3.848 2.382 1.00 75.62 114 SER A N 1
ATOM 912 C CA . SER A 1 114 ? -9.567 5.040 2.713 1.00 75.62 114 SER A CA 1
ATOM 913 C C . SER A 1 114 ? -10.435 6.128 3.332 1.00 75.62 114 SER A C 1
ATOM 915 O O . SER A 1 114 ? -11.611 6.277 3.025 1.00 75.62 114 SER A O 1
ATOM 917 N N . GLY A 1 115 ? -9.861 6.891 4.254 1.00 69.44 115 GLY A N 1
ATOM 918 C CA . GLY A 1 115 ? -10.613 7.768 5.138 1.00 69.44 115 GLY A CA 1
ATOM 919 C C . GLY A 1 115 ? -11.520 8.795 4.482 1.00 69.44 115 GLY A C 1
ATOM 920 O O . GLY A 1 115 ? -12.678 8.947 4.864 1.00 69.44 115 GLY A O 1
ATOM 921 N N . SER A 1 116 ? -10.982 9.573 3.554 1.00 68.88 116 SER A N 1
ATOM 922 C CA . SER A 1 116 ? -11.675 10.721 2.982 1.00 68.88 116 SER A CA 1
ATOM 923 C C . SER A 1 116 ? -11.207 10.968 1.549 1.00 68.88 116 SER A C 1
ATOM 925 O O . SER A 1 116 ? -10.233 10.382 1.085 1.00 68.88 116 SER A O 1
ATOM 927 N N . ARG A 1 117 ? -11.919 11.845 0.833 1.00 69.12 117 ARG A N 1
ATOM 928 C CA . ARG A 1 117 ? -11.463 12.368 -0.466 1.00 69.12 117 ARG A CA 1
ATOM 929 C C . ARG A 1 117 ? -10.386 13.450 -0.324 1.00 69.12 117 ARG A C 1
ATOM 931 O O . ARG A 1 117 ? -9.901 13.935 -1.343 1.00 69.12 117 ARG A O 1
ATOM 938 N N . ASP A 1 118 ? -10.066 13.857 0.904 1.00 74.88 118 ASP A N 1
ATOM 939 C CA . ASP A 1 118 ? -9.053 14.870 1.158 1.00 74.88 118 ASP A CA 1
ATOM 940 C C . ASP A 1 118 ? -7.668 14.227 1.173 1.00 74.88 118 ASP A C 1
ATOM 942 O O . ASP A 1 118 ? -7.404 13.227 1.837 1.00 74.88 118 ASP A O 1
ATOM 946 N N . TRP A 1 119 ? -6.765 14.851 0.432 1.00 72.06 119 TRP A N 1
ATOM 947 C CA . TRP A 1 119 ? -5.360 14.472 0.329 1.00 72.06 119 TRP A CA 1
ATOM 948 C C . TRP A 1 119 ? -4.533 14.991 1.512 1.00 72.06 119 TRP A C 1
ATOM 950 O O . TRP A 1 119 ? -3.418 14.519 1.733 1.00 72.06 119 TRP A O 1
ATOM 960 N N . ALA A 1 120 ? -5.066 15.954 2.269 1.00 81.88 120 ALA A N 1
ATOM 961 C CA . ALA A 1 120 ? -4.405 16.537 3.424 1.00 81.88 120 ALA A CA 1
ATOM 962 C C . ALA A 1 120 ? -4.398 15.557 4.607 1.00 81.88 120 ALA A C 1
ATOM 964 O O . ALA A 1 120 ? -5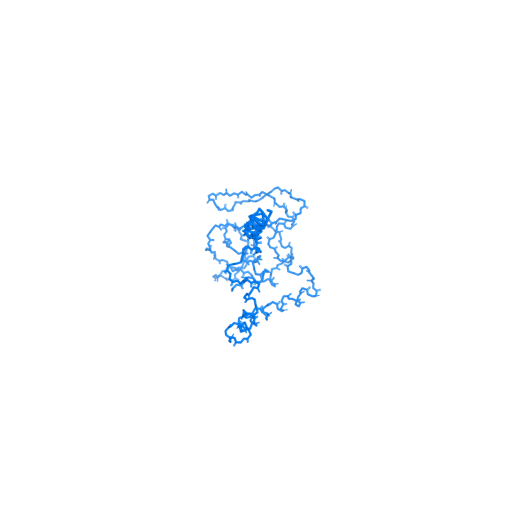.437 15.050 5.026 1.00 81.88 120 ALA A O 1
ATOM 965 N N . THR A 1 121 ? -3.207 15.310 5.143 1.00 88.00 121 THR A N 1
ATOM 966 C CA . THR A 1 121 ? -2.975 14.518 6.351 1.00 88.00 121 THR A CA 1
ATOM 967 C C . THR A 1 121 ? -1.700 15.016 7.019 1.00 88.00 121 THR A C 1
ATOM 969 O O . THR A 1 121 ? -0.745 15.385 6.323 1.00 88.00 121 THR A O 1
ATOM 972 N N . ASP A 1 122 ? -1.666 15.013 8.347 1.00 92.50 122 ASP A N 1
ATOM 973 C CA . ASP A 1 122 ? -0.490 15.392 9.135 1.00 92.50 122 ASP A CA 1
ATOM 974 C C . ASP A 1 122 ? 0.480 14.220 9.344 1.00 92.50 122 ASP A C 1
ATOM 976 O O . ASP A 1 122 ? 1.515 14.378 9.981 1.00 92.50 122 ASP A O 1
ATOM 980 N N . TYR A 1 123 ? 0.199 13.061 8.739 1.00 93.69 123 TYR A N 1
ATOM 981 C CA . TYR A 1 123 ? 0.951 11.825 8.941 1.00 93.69 123 TYR A CA 1
ATOM 982 C C . TYR A 1 123 ? 1.766 11.404 7.716 1.00 93.69 123 TYR A C 1
ATOM 984 O O . TYR A 1 123 ? 1.415 11.693 6.566 1.00 93.69 123 TYR A O 1
ATOM 992 N N . LEU A 1 124 ? 2.878 10.716 7.963 1.00 92.25 124 LEU A N 1
ATOM 993 C CA . LEU A 1 124 ? 3.736 10.143 6.931 1.00 92.25 124 LEU A CA 1
ATOM 994 C C . LEU A 1 124 ? 3.204 8.781 6.473 1.00 92.25 124 LEU A C 1
ATOM 996 O O . LEU A 1 124 ? 2.736 7.969 7.270 1.00 92.25 124 LEU A O 1
ATOM 1000 N N . SER A 1 125 ? 3.294 8.525 5.164 1.00 91.69 125 SER A N 1
ATOM 1001 C CA . SER A 1 125 ? 3.080 7.177 4.638 1.00 91.69 125 SER A CA 1
ATOM 1002 C C . SER A 1 125 ? 4.332 6.352 4.928 1.00 91.69 125 SER A C 1
ATOM 1004 O O . SER A 1 125 ? 5.395 6.756 4.458 1.00 91.69 125 SER A O 1
ATOM 1006 N N . PRO A 1 126 ? 4.223 5.196 5.601 1.00 92.25 126 PRO A N 1
ATOM 1007 C CA . PRO A 1 126 ? 5.365 4.314 5.793 1.00 92.25 126 PRO A CA 1
ATOM 1008 C C . PRO A 1 126 ? 5.889 3.789 4.449 1.00 92.25 126 PRO A C 1
ATOM 1010 O O . PRO A 1 126 ? 5.171 3.759 3.430 1.00 92.25 126 PRO A O 1
ATOM 1013 N N . GLU A 1 127 ? 7.148 3.365 4.454 1.00 90.69 127 GLU A N 1
ATOM 1014 C CA . GLU A 1 127 ? 7.696 2.521 3.393 1.00 90.69 127 GLU A CA 1
ATOM 1015 C C . GLU A 1 127 ? 7.213 1.075 3.546 1.00 90.69 127 GLU A C 1
ATOM 1017 O O . GLU A 1 127 ? 6.790 0.667 4.628 1.00 90.69 127 GLU A O 1
ATOM 1022 N N . LEU A 1 128 ? 7.205 0.296 2.457 1.00 90.75 128 LEU A N 1
ATOM 1023 C CA . LEU A 1 128 ? 6.630 -1.059 2.470 1.00 90.75 128 LEU A CA 1
ATOM 1024 C C . LEU A 1 128 ? 7.341 -1.966 3.482 1.00 90.75 128 LEU A C 1
ATOM 1026 O O . LEU A 1 128 ? 6.712 -2.769 4.161 1.00 90.75 128 LEU A O 1
ATOM 1030 N N . GLU A 1 129 ? 8.646 -1.800 3.619 1.00 91.12 129 GLU A N 1
ATOM 1031 C CA . GLU A 1 129 ? 9.518 -2.520 4.535 1.00 91.12 129 GLU A CA 1
ATOM 1032 C C . GLU A 1 129 ? 9.118 -2.309 6.002 1.00 91.12 129 GLU A C 1
ATOM 1034 O O . GLU A 1 129 ? 9.252 -3.228 6.810 1.00 91.12 129 GLU A O 1
ATOM 1039 N N . GLU A 1 130 ? 8.573 -1.134 6.327 1.00 92.00 130 GLU A N 1
ATOM 1040 C CA . GLU A 1 130 ? 8.133 -0.749 7.672 1.00 92.00 130 GLU A CA 1
ATOM 1041 C C . GLU A 1 130 ? 6.684 -1.151 7.969 1.00 92.00 130 GLU A C 1
ATOM 1043 O O . GLU A 1 130 ? 6.247 -1.092 9.121 1.00 92.00 130 GLU A O 1
ATOM 1048 N N . VAL A 1 131 ? 5.922 -1.549 6.945 1.00 92.94 131 VAL A N 1
ATOM 1049 C CA . VAL A 1 131 ? 4.554 -2.035 7.121 1.00 92.94 131 VAL A CA 1
ATOM 1050 C C . VAL A 1 131 ? 4.595 -3.418 7.763 1.00 92.94 131 VAL A C 1
ATOM 1052 O O . VAL A 1 131 ? 5.183 -4.360 7.228 1.00 92.94 131 VAL A O 1
ATOM 1055 N N . GLU A 1 132 ? 3.922 -3.547 8.904 1.00 93.44 132 GLU A N 1
ATOM 1056 C CA . GLU A 1 132 ? 3.762 -4.828 9.585 1.00 93.44 132 GLU A CA 1
ATOM 1057 C C . GLU A 1 132 ? 2.976 -5.823 8.693 1.00 93.44 132 GLU A C 1
ATOM 1059 O O . GLU A 1 132 ? 1.896 -5.490 8.189 1.00 93.44 132 GLU A O 1
ATOM 1064 N N . PRO A 1 133 ? 3.488 -7.051 8.484 1.00 94.69 133 PRO A N 1
ATOM 1065 C CA . PRO A 1 133 ? 2.780 -8.097 7.752 1.00 94.69 133 PRO A CA 1
ATOM 1066 C C . PRO A 1 133 ? 1.427 -8.429 8.385 1.00 94.69 133 PRO A C 1
ATOM 1068 O O . PRO A 1 133 ? 1.311 -8.617 9.594 1.00 94.69 133 PRO A O 1
ATOM 1071 N N . TYR A 1 134 ? 0.395 -8.543 7.555 1.00 94.88 134 TYR A N 1
ATOM 1072 C CA . TYR A 1 134 ? -0.983 -8.836 7.944 1.00 94.88 134 TYR A CA 1
ATOM 1073 C C . TYR A 1 134 ? -1.545 -7.871 9.001 1.00 94.88 134 TYR A C 1
ATOM 1075 O O . TYR A 1 134 ? -2.444 -8.235 9.770 1.00 94.88 134 TYR A O 1
ATOM 1083 N N . PHE A 1 135 ? -1.022 -6.638 9.041 1.00 92.50 135 PHE A N 1
ATOM 1084 C CA . PHE A 1 135 ? -1.441 -5.610 9.984 1.00 92.50 135 PHE A CA 1
ATOM 1085 C C . PHE A 1 135 ? -2.939 -5.378 9.876 1.00 92.50 135 PHE A C 1
ATOM 1087 O O . PHE A 1 135 ? -3.402 -4.994 8.807 1.00 92.50 135 PHE A O 1
ATOM 1094 N N . ASP A 1 136 ? -3.686 -5.592 10.962 1.00 92.19 136 ASP A N 1
ATOM 1095 C CA . ASP A 1 136 ? -5.123 -5.327 11.071 1.00 92.19 136 ASP A CA 1
ATOM 1096 C C . ASP A 1 136 ? -5.548 -5.114 12.516 1.00 92.19 136 ASP A C 1
ATOM 1098 O O . ASP A 1 136 ? -5.666 -6.067 13.290 1.00 92.19 136 ASP A O 1
ATOM 1102 N N . ASP A 1 137 ? -5.740 -3.842 12.866 1.00 89.56 137 ASP A N 1
ATOM 1103 C CA . ASP A 1 137 ? -6.076 -3.383 14.206 1.00 89.56 137 ASP A CA 1
ATOM 1104 C C . ASP A 1 137 ? -7.307 -2.457 14.154 1.00 89.56 137 ASP A C 1
ATOM 1106 O O . ASP A 1 137 ? -7.356 -1.531 13.337 1.00 89.56 137 ASP A O 1
ATOM 1110 N N . PRO A 1 138 ? -8.312 -2.668 15.023 1.00 84.12 138 PRO A N 1
ATOM 1111 C CA . PRO A 1 138 ? -9.522 -1.849 15.049 1.00 84.12 138 PRO A CA 1
ATOM 1112 C C . PRO A 1 138 ? -9.275 -0.381 15.429 1.00 84.12 138 PRO A C 1
ATOM 1114 O O . PRO A 1 138 ? -10.134 0.456 15.158 1.00 84.12 138 PRO A O 1
ATOM 1117 N N . ARG A 1 139 ? -8.130 -0.046 16.043 1.00 87.56 139 ARG A N 1
ATOM 1118 C CA . ARG A 1 139 ? -7.757 1.340 16.380 1.00 87.56 139 ARG A CA 1
ATOM 1119 C C . ARG A 1 139 ? -7.405 2.180 15.151 1.00 87.56 139 ARG A C 1
ATOM 1121 O O . ARG A 1 139 ? -7.408 3.402 15.248 1.00 87.56 139 ARG A O 1
ATOM 1128 N N . GLY A 1 140 ? -7.127 1.549 14.008 1.00 88.56 140 GLY A N 1
ATOM 1129 C CA . GLY A 1 140 ? -6.778 2.228 12.764 1.00 88.56 140 GLY A CA 1
ATOM 1130 C C . GLY A 1 140 ? -5.334 1.975 12.347 1.00 88.56 140 GLY A C 1
ATOM 1131 O O . GLY A 1 140 ? -4.875 0.835 12.324 1.00 88.56 140 GLY A O 1
ATOM 1132 N N . MET A 1 141 ? -4.633 3.036 11.957 1.00 91.25 141 MET A N 1
ATOM 1133 C CA . MET A 1 141 ? -3.258 2.973 11.457 1.00 91.25 141 MET A CA 1
ATOM 1134 C C . MET A 1 141 ? -2.291 3.477 12.526 1.00 91.25 141 MET A C 1
ATOM 1136 O O . MET A 1 141 ? -2.596 4.453 13.198 1.00 91.25 141 MET A O 1
ATOM 1140 N N . TYR A 1 142 ? -1.122 2.855 12.666 1.00 92.62 142 TYR A N 1
ATOM 1141 C CA . TYR A 1 142 ? -0.062 3.372 13.533 1.00 92.62 142 TYR A CA 1
ATOM 1142 C C . TYR A 1 142 ? 0.949 4.143 12.677 1.00 92.62 142 TYR A C 1
ATOM 1144 O O . TYR A 1 142 ? 1.736 3.533 11.954 1.00 92.62 142 TYR A O 1
ATOM 1152 N N . LEU A 1 143 ? 0.860 5.476 12.680 1.00 93.88 143 LEU A N 1
ATOM 1153 C CA . LEU A 1 143 ? 1.577 6.350 11.744 1.00 93.88 143 LEU A CA 1
ATOM 1154 C C . LEU A 1 143 ? 2.406 7.397 12.478 1.00 93.88 143 LEU A C 1
ATOM 1156 O O . LEU A 1 143 ? 2.077 7.796 13.590 1.00 93.88 143 LEU A O 1
ATOM 1160 N N . GLU A 1 144 ? 3.466 7.856 11.821 1.00 95.38 144 GLU A N 1
ATOM 1161 C CA . GLU A 1 144 ? 4.320 8.934 12.310 1.00 95.38 144 GLU A CA 1
ATOM 1162 C C . GLU A 1 144 ? 3.746 10.302 11.931 1.00 95.38 144 GLU A C 1
ATOM 1164 O O . GLU A 1 144 ? 3.406 10.544 10.768 1.00 95.38 144 GLU A O 1
ATOM 1169 N N . HIS A 1 145 ? 3.647 11.204 12.904 1.00 95.25 145 HIS A N 1
ATOM 1170 C CA . HIS A 1 145 ? 3.195 12.572 12.685 1.00 95.25 145 HIS A CA 1
ATOM 1171 C C . HIS A 1 145 ? 4.336 13.447 12.133 1.00 95.25 145 HIS A C 1
ATOM 1173 O O . HIS A 1 145 ? 5.410 13.543 12.724 1.00 95.25 145 HIS A O 1
ATOM 1179 N N . LYS A 1 146 ? 4.092 14.169 11.031 1.00 93.81 146 LYS A N 1
ATOM 1180 C CA . LYS A 1 146 ? 5.098 14.939 10.265 1.00 93.81 146 LYS A CA 1
ATOM 1181 C C . LYS A 1 146 ? 5.883 15.954 11.093 1.00 93.81 146 LYS A C 1
ATOM 1183 O O . LYS A 1 146 ? 7.057 16.183 10.828 1.00 93.81 146 LYS A O 1
ATOM 1188 N N . THR A 1 147 ? 5.218 16.609 12.043 1.00 93.19 147 THR A N 1
ATOM 1189 C CA . THR A 1 147 ? 5.821 17.691 12.841 1.00 93.19 147 THR A CA 1
ATOM 1190 C C . THR A 1 147 ? 6.550 17.194 14.087 1.00 93.19 147 THR A C 1
ATOM 1192 O O . THR A 1 147 ? 7.572 17.765 14.453 1.00 93.19 147 THR A O 1
ATOM 1195 N N . THR A 1 148 ? 6.020 16.176 14.768 1.00 93.50 148 THR A N 1
ATOM 1196 C CA . THR A 1 148 ? 6.558 15.700 16.052 1.00 93.50 148 THR A CA 1
ATOM 1197 C C . THR A 1 148 ? 7.516 14.526 15.869 1.00 93.50 148 THR A C 1
ATOM 1199 O O . THR A 1 148 ? 8.378 14.326 16.717 1.00 93.50 148 THR A O 1
ATOM 1202 N N . GLY A 1 149 ? 7.391 13.767 14.773 1.00 93.62 149 GLY A N 1
ATOM 1203 C CA . GLY A 1 149 ? 8.143 12.531 14.541 1.00 93.62 149 GLY A CA 1
ATOM 1204 C C . GLY A 1 149 ? 7.704 11.371 15.442 1.00 93.62 149 GLY A C 1
ATOM 1205 O O . GLY A 1 149 ? 8.353 10.329 15.470 1.00 93.62 149 GLY A O 1
ATOM 1206 N N . GLU A 1 150 ? 6.623 11.535 16.207 1.00 94.19 150 GLU A N 1
ATOM 1207 C CA . GLU A 1 150 ? 6.111 10.499 17.102 1.00 94.19 150 GLU A CA 1
ATOM 1208 C C . GLU A 1 150 ? 5.076 9.626 16.388 1.00 94.19 150 GLU A C 1
ATOM 1210 O O . GLU A 1 150 ? 4.304 10.105 15.552 1.00 94.19 150 GLU A O 1
ATOM 1215 N N . LYS A 1 151 ? 5.061 8.328 16.720 1.00 94.00 151 LYS A N 1
ATOM 1216 C CA . LYS A 1 151 ? 4.078 7.378 16.190 1.00 94.00 151 LYS A CA 1
ATOM 1217 C C . LYS A 1 151 ? 2.861 7.281 17.096 1.00 94.00 151 LYS A C 1
ATOM 1219 O O . LYS A 1 151 ? 2.982 6.949 18.278 1.00 94.00 151 LYS A O 1
ATOM 1224 N N . GLU A 1 152 ? 1.685 7.458 16.512 1.00 94.94 152 GLU A N 1
ATOM 1225 C CA . GLU A 1 152 ? 0.411 7.382 17.218 1.00 94.94 152 GLU A CA 1
ATOM 1226 C C . GLU A 1 152 ? -0.662 6.631 16.423 1.00 94.94 152 GLU A C 1
ATOM 1228 O O . GLU A 1 152 ? -0.502 6.314 15.242 1.00 94.94 152 GLU A O 1
ATOM 1233 N N . TRP A 1 153 ? -1.748 6.277 17.112 1.00 93.81 153 TRP A N 1
ATOM 1234 C CA . TRP A 1 153 ? -2.898 5.620 16.498 1.00 93.81 153 TRP A CA 1
ATOM 1235 C C . TRP A 1 153 ? -3.779 6.652 15.807 1.00 93.81 153 TRP A C 1
ATOM 1237 O O . TRP A 1 153 ? -4.338 7.532 16.453 1.00 93.81 153 TRP A O 1
ATOM 1247 N N . VAL A 1 154 ? -3.935 6.489 14.499 1.00 91.62 154 VAL A N 1
ATOM 1248 C CA . VAL A 1 154 ? -4.644 7.409 13.618 1.00 91.62 154 VAL A CA 1
ATOM 1249 C C . VAL A 1 154 ? -5.897 6.746 13.080 1.00 91.62 154 VAL A C 1
ATOM 1251 O O . VAL A 1 154 ? -5.859 5.656 12.491 1.00 91.62 154 VAL A O 1
ATOM 1254 N N . HIS A 1 155 ? -7.023 7.435 13.235 1.00 90.19 155 HIS A N 1
ATOM 1255 C CA . HIS A 1 155 ? -8.281 6.973 12.676 1.00 90.19 155 HIS A CA 1
ATOM 1256 C C . HIS A 1 155 ? -8.235 7.052 11.140 1.00 90.19 155 HIS A C 1
ATOM 1258 O O . HIS A 1 155 ? -7.783 8.066 10.601 1.00 90.19 155 HIS A O 1
ATOM 1264 N N . PRO A 1 156 ? -8.743 6.051 10.386 1.00 88.31 156 PRO A N 1
ATOM 1265 C CA . PRO A 1 156 ? -8.620 6.039 8.930 1.00 88.31 156 PRO A CA 1
ATOM 1266 C C . PRO A 1 156 ? -9.096 7.324 8.246 1.00 88.31 156 PRO A C 1
ATOM 1268 O O . PRO A 1 156 ? -8.476 7.725 7.266 1.00 88.31 156 PRO A O 1
ATOM 1271 N N . SER A 1 157 ? -10.112 8.019 8.783 1.00 87.25 157 SER A N 1
ATOM 1272 C CA . SER A 1 157 ? -10.617 9.306 8.262 1.00 87.25 157 SER A CA 1
ATOM 1273 C C . SER A 1 157 ? -9.582 10.431 8.159 1.00 87.25 157 SER A C 1
ATOM 1275 O O . SER A 1 157 ? -9.804 11.371 7.399 1.00 87.25 157 SER A O 1
ATOM 1277 N N . GLU A 1 158 ? -8.485 10.347 8.911 1.00 88.25 158 GLU A N 1
ATOM 1278 C CA . GLU A 1 158 ? -7.427 11.364 9.016 1.00 88.25 158 GLU A CA 1
ATOM 1279 C C . GLU A 1 158 ? -6.167 10.981 8.222 1.00 88.25 158 GLU A C 1
ATOM 1281 O O . GLU A 1 158 ? -5.220 11.756 8.104 1.00 88.25 158 GLU A O 1
ATOM 1286 N N . THR A 1 159 ? -6.162 9.786 7.626 1.00 87.62 159 THR A N 1
ATOM 1287 C CA . THR A 1 159 ? -5.011 9.229 6.893 1.00 87.62 159 THR A CA 1
ATOM 1288 C C . THR A 1 159 ? -4.937 9.679 5.430 1.00 87.62 159 THR A C 1
ATOM 1290 O O . THR A 1 159 ? -4.011 9.304 4.710 1.00 87.62 159 THR A O 1
ATOM 1293 N N . GLY A 1 160 ? -5.917 10.456 4.955 1.00 87.12 160 GLY A N 1
ATOM 1294 C CA . GLY A 1 160 ? -6.056 10.822 3.544 1.00 87.12 160 GLY A CA 1
ATOM 1295 C C . GLY A 1 160 ? -6.005 9.588 2.633 1.00 87.12 160 GLY A C 1
ATOM 1296 O O . GLY A 1 160 ? -6.779 8.644 2.803 1.00 87.12 160 GLY A O 1
ATOM 1297 N N . HIS A 1 161 ? -5.042 9.569 1.706 1.00 87.94 161 HIS A N 1
ATOM 1298 C CA . HIS A 1 161 ? -4.818 8.463 0.766 1.00 87.94 161 HIS A CA 1
ATOM 1299 C C . HIS A 1 161 ? -3.702 7.489 1.183 1.00 87.94 161 HIS A C 1
ATOM 1301 O O . HIS A 1 161 ? -3.251 6.710 0.345 1.00 87.94 161 HIS A O 1
ATOM 1307 N N . ILE A 1 162 ? -3.227 7.498 2.436 1.00 91.00 162 ILE A N 1
ATOM 1308 C CA . ILE A 1 162 ? -2.102 6.637 2.858 1.00 91.00 162 ILE A CA 1
ATOM 1309 C C . ILE A 1 162 ? -2.417 5.148 2.634 1.00 91.00 162 ILE A C 1
ATOM 1311 O O . ILE A 1 162 ? -1.606 4.438 2.045 1.00 91.00 162 ILE A O 1
ATOM 1315 N N . ILE A 1 163 ? -3.617 4.687 3.005 1.00 90.12 163 ILE A N 1
ATOM 1316 C CA . ILE A 1 163 ? -4.056 3.288 2.819 1.00 90.12 163 ILE A CA 1
ATOM 1317 C C . ILE A 1 163 ? -3.972 2.865 1.340 1.00 90.12 163 ILE A C 1
ATOM 1319 O O . ILE A 1 163 ? -3.424 1.814 1.005 1.00 90.12 163 ILE A O 1
ATOM 1323 N N . GLU A 1 164 ? -4.479 3.707 0.438 1.00 87.94 164 GLU A N 1
ATOM 1324 C CA . GLU A 1 164 ? -4.440 3.466 -1.011 1.00 87.94 164 GLU A CA 1
ATOM 1325 C C . GLU A 1 164 ? -3.011 3.557 -1.556 1.00 87.94 164 GLU A C 1
ATOM 1327 O O . GLU A 1 164 ? -2.618 2.795 -2.438 1.00 87.94 164 GLU A O 1
ATOM 1332 N N . GLY A 1 165 ? -2.235 4.507 -1.031 1.00 88.88 165 GLY A N 1
ATOM 1333 C CA . GLY A 1 165 ? -0.849 4.760 -1.392 1.00 88.88 165 GLY A CA 1
ATOM 1334 C C . GLY A 1 165 ? 0.033 3.551 -1.124 1.00 88.88 165 GLY A C 1
ATOM 1335 O O . GLY A 1 165 ? 0.763 3.141 -2.024 1.00 88.88 165 GLY A O 1
ATOM 1336 N N . ILE A 1 166 ? -0.097 2.933 0.051 1.00 90.88 166 ILE A N 1
ATOM 1337 C CA . ILE A 1 166 ? 0.628 1.707 0.411 1.00 90.88 166 ILE A CA 1
ATOM 1338 C C . ILE A 1 166 ? 0.287 0.581 -0.577 1.00 90.88 166 ILE A C 1
ATOM 1340 O O . ILE A 1 166 ? 1.184 -0.003 -1.184 1.00 90.88 166 ILE A O 1
ATOM 1344 N N . ASN A 1 167 ? -1.002 0.341 -0.842 1.00 89.75 167 ASN A N 1
ATOM 1345 C CA . ASN A 1 167 ? -1.429 -0.685 -1.805 1.00 89.75 167 ASN A CA 1
ATOM 1346 C C . ASN A 1 167 ? -0.932 -0.403 -3.234 1.00 89.75 167 ASN A C 1
ATOM 1348 O O . ASN A 1 167 ? -0.638 -1.322 -3.996 1.00 89.75 167 ASN A O 1
ATOM 1352 N N . ARG A 1 168 ? -0.809 0.874 -3.612 1.00 85.56 168 ARG A N 1
ATOM 1353 C CA . ARG A 1 168 ? -0.312 1.299 -4.927 1.00 85.56 168 ARG A CA 1
ATOM 1354 C C . ARG A 1 168 ? 1.200 1.125 -5.075 1.00 85.56 168 ARG A C 1
ATOM 1356 O O . ARG A 1 168 ? 1.645 0.760 -6.167 1.00 85.56 168 ARG A O 1
ATOM 1363 N N . LYS A 1 169 ? 1.974 1.352 -4.005 1.00 81.06 169 LYS A N 1
ATOM 1364 C CA . LYS A 1 169 ? 3.426 1.106 -3.983 1.00 81.06 169 LYS A CA 1
ATOM 1365 C C . LYS A 1 169 ? 3.723 -0.352 -4.344 1.00 81.06 169 LYS A C 1
ATOM 1367 O O . LYS A 1 169 ? 4.542 -0.594 -5.227 1.00 81.06 169 LYS A O 1
ATOM 1372 N N . GLY A 1 170 ? 2.968 -1.300 -3.780 1.00 60.88 170 GLY A N 1
ATOM 1373 C CA . GLY A 1 170 ? 3.144 -2.722 -4.090 1.00 60.88 170 GLY A CA 1
ATOM 1374 C C . GLY A 1 170 ? 2.848 -3.103 -5.547 1.00 60.88 170 GLY A C 1
ATOM 1375 O O . GLY A 1 170 ? 3.443 -4.028 -6.082 1.00 60.88 170 GLY A O 1
ATOM 1376 N N . ASN A 1 171 ? 2.014 -2.334 -6.249 1.00 57.81 171 ASN A N 1
ATOM 1377 C CA . ASN A 1 171 ? 1.694 -2.585 -7.658 1.00 57.81 171 ASN A CA 1
ATOM 1378 C C . ASN A 1 171 ? 2.750 -2.042 -8.646 1.00 57.81 171 ASN A C 1
ATOM 1380 O O . ASN A 1 171 ? 2.495 -2.012 -9.850 1.00 57.81 171 ASN A O 1
ATOM 1384 N N . GLY A 1 172 ? 3.899 -1.536 -8.173 1.00 50.69 172 GLY A N 1
ATOM 1385 C CA . GLY A 1 172 ? 4.955 -0.976 -9.033 1.00 50.69 172 GLY A CA 1
ATOM 1386 C C . GLY A 1 172 ? 4.590 0.361 -9.697 1.00 50.69 172 GLY A C 1
ATOM 1387 O O . GLY A 1 172 ? 5.264 0.814 -10.622 1.00 50.69 172 GLY A O 1
ATOM 1388 N N . THR A 1 173 ? 3.517 1.011 -9.232 1.00 45.78 173 THR A N 1
ATOM 1389 C CA . THR A 1 173 ? 3.012 2.293 -9.768 1.00 45.78 173 THR A CA 1
ATOM 1390 C C . THR A 1 173 ? 3.288 3.480 -8.840 1.00 45.78 173 THR A C 1
ATOM 1392 O O . THR A 1 173 ? 2.800 4.588 -9.081 1.00 45.78 173 THR A O 1
ATOM 1395 N N . GLY A 1 174 ? 4.108 3.273 -7.803 1.00 47.25 174 GLY A N 1
ATOM 1396 C CA . GLY A 1 174 ? 4.723 4.359 -7.043 1.00 47.25 174 GLY A CA 1
ATOM 1397 C C . GLY A 1 174 ? 5.522 5.249 -7.996 1.00 47.25 174 GLY A C 1
ATOM 1398 O O . GLY A 1 174 ? 6.438 4.783 -8.682 1.00 47.25 174 GLY A O 1
ATOM 1399 N N . SER A 1 175 ? 5.065 6.491 -8.140 1.00 36.00 175 SER A N 1
ATOM 1400 C CA . SER A 1 175 ? 5.752 7.543 -8.893 1.00 36.00 175 SER A CA 1
ATOM 1401 C C . SER A 1 175 ? 6.755 8.215 -7.983 1.00 36.00 175 SER A C 1
ATOM 1403 O O . SER A 1 175 ? 6.366 8.443 -6.816 1.00 36.00 175 SER A O 1
#

Organism: NCBI:txid412755

Foldseek 3Di:
DVVVVVVVVVVVVVVVVVVPPDPPPVQDDDDPDDDPVCVVVVVVCCCPPPVSVVVVVVLVVLVVVVVVVCVVPVCLLVQLAQWQQPQQFPAFDDDPQFTDATHDHDPGIGHDDAGHQDQDAQWDQDDSVPRDGNDHDRLADFTAGNPPRDTDRDHRNRCNCSNVQSNCVSVSNND

pLDDT: mean 82.23, std 15.57, range [36.0, 96.0]

Radius of gyration: 28.24 Å; chains: 1; bounding box: 44×36×93 Å

Secondary structure (DSSP, 8-state):
-HHHHHHHHHHHHHHHHTTTS------SS--SS--TTTHHHHHHHHHHSHHHHHHHHHHHHHHHHHHHHHHH-TTHHHHTS-EETTT---EEEEETTEEEEEE---SS-EEPPPS-S----SBPPPPGGGSPTT---TT-EEEEBTTT--EEEE-GGGSTTHHHHHHHHHTT---